Protein AF-A0A934ZJE8-F1 (afdb_monomer_lite)

Secondary structure (DSSP, 8-state):
-B-TTT-PBPEEETTEEE---TTSTTTT-BHHHHHTSSSTTTTSPPHHHHHHHHS----

Sequence (59 aa):
MRCRFCREEMAYIHGHAACVRSACPMFGVNQAECCDGETAENCSLPTNEIAALAAPREE

Structure (mmCIF, N/CA/C/O backbone):
data_AF-A0A934ZJE8-F1
#
_entry.id   AF-A0A934ZJE8-F1
#
loop_
_atom_site.group_PDB
_atom_site.id
_atom_site.type_symbol
_atom_site.label_atom_id
_atom_site.label_alt_id
_atom_site.label_comp_id
_atom_site.label_asym_id
_atom_site.label_entity_id
_atom_site.label_seq_id
_atom_site.pdbx_PDB_ins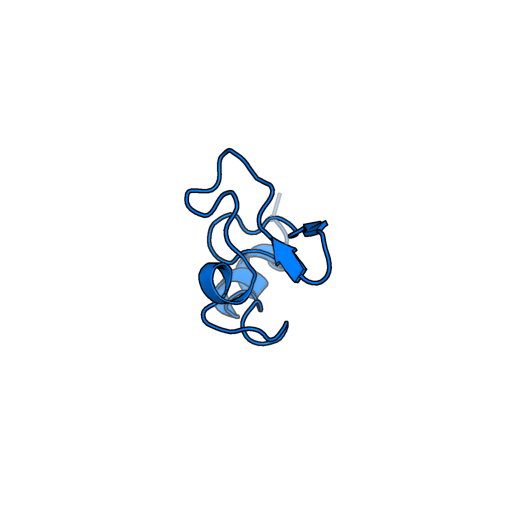_code
_atom_site.Cartn_x
_atom_site.Cartn_y
_atom_site.Cartn_z
_atom_site.occupancy
_atom_site.B_iso_or_equiv
_atom_site.auth_seq_id
_atom_site.auth_comp_id
_atom_site.auth_asym_id
_atom_site.auth_atom_id
_atom_site.pdbx_PDB_model_num
ATOM 1 N N . MET A 1 1 ? 4.092 -8.490 0.562 1.00 71.06 1 MET A N 1
ATOM 2 C CA . MET A 1 1 ? 4.149 -7.054 0.210 1.00 71.06 1 MET A CA 1
ATOM 3 C C . MET A 1 1 ? 2.774 -6.465 0.492 1.00 71.06 1 MET A C 1
ATOM 5 O O . MET A 1 1 ? 1.873 -6.610 -0.328 1.00 71.06 1 MET A O 1
ATOM 9 N N . ARG A 1 2 ? 2.560 -5.937 1.700 1.00 77.94 2 ARG A N 1
ATOM 10 C CA . ARG A 1 2 ? 1.267 -5.374 2.116 1.00 77.94 2 ARG A CA 1
ATOM 1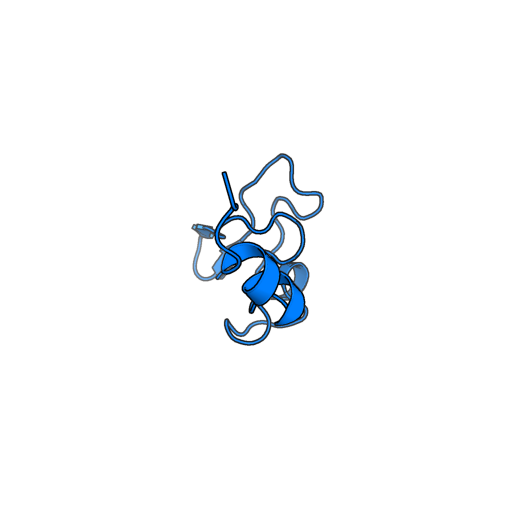1 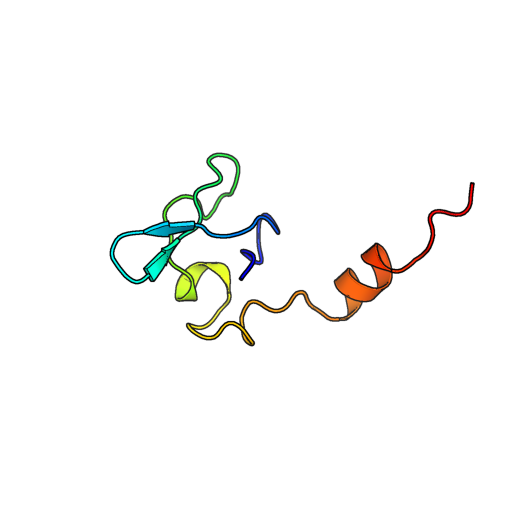C C . ARG A 1 2 ? 1.436 -3.876 2.317 1.00 77.94 2 ARG A C 1
ATOM 13 O O . ARG A 1 2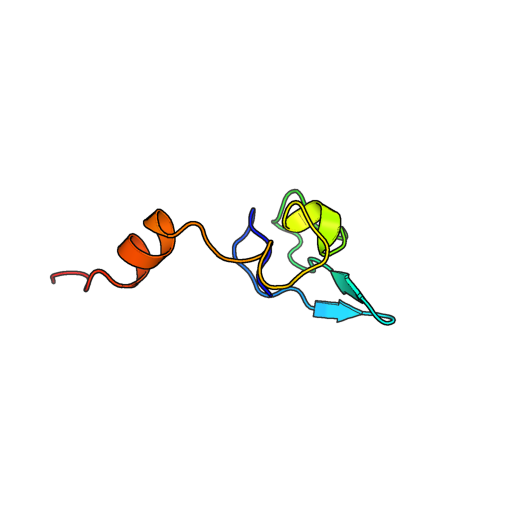 ? 2.454 -3.467 2.865 1.00 77.94 2 ARG A O 1
ATOM 20 N N . CYS A 1 3 ? 0.472 -3.076 1.875 1.00 81.38 3 CYS A N 1
ATOM 21 C CA . CYS A 1 3 ? 0.545 -1.632 2.091 1.00 81.38 3 CYS A CA 1
ATOM 22 C C . CYS A 1 3 ? 0.429 -1.336 3.592 1.00 81.38 3 CYS A C 1
ATOM 24 O O . CYS A 1 3 ? -0.456 -1.883 4.251 1.00 81.38 3 CYS A O 1
ATOM 26 N N . ARG A 1 4 ? 1.265 -0.451 4.143 1.00 80.00 4 ARG A N 1
ATOM 27 C CA . ARG A 1 4 ? 1.269 -0.163 5.588 1.00 80.00 4 ARG A CA 1
ATOM 28 C C . ARG A 1 4 ? -0.020 0.509 6.075 1.00 80.00 4 ARG A C 1
ATOM 30 O O . ARG A 1 4 ? -0.392 0.359 7.231 1.00 80.00 4 ARG A O 1
ATOM 37 N N . PHE A 1 5 ? -0.723 1.202 5.180 1.00 81.94 5 PHE A N 1
ATOM 38 C CA . PHE A 1 5 ? -1.943 1.946 5.502 1.00 81.94 5 PHE A CA 1
ATOM 39 C C . PHE A 1 5 ? -3.193 1.063 5.577 1.00 81.94 5 PHE A C 1
ATOM 41 O O . PHE A 1 5 ? -3.924 1.116 6.561 1.00 81.94 5 PHE A O 1
ATOM 48 N N . CYS A 1 6 ? -3.457 0.245 4.553 1.00 86.12 6 CYS A N 1
ATOM 49 C CA . CYS A 1 6 ? -4.632 -0.640 4.537 1.00 86.12 6 CYS A CA 1
ATOM 50 C C . CYS A 1 6 ? -4.334 -2.077 4.968 1.00 86.12 6 CYS A C 1
ATOM 52 O O . CYS A 1 6 ? -5.267 -2.844 5.182 1.00 86.12 6 CYS A O 1
ATOM 54 N N . ARG A 1 7 ? -3.055 -2.455 5.087 1.00 82.56 7 ARG A N 1
ATOM 55 C CA . ARG A 1 7 ? -2.580 -3.810 5.423 1.00 82.56 7 ARG A CA 1
ATOM 56 C C . ARG A 1 7 ? -3.023 -4.898 4.439 1.00 82.56 7 ARG A C 1
ATOM 58 O O . ARG A 1 7 ? -2.827 -6.082 4.702 1.00 82.56 7 ARG A O 1
ATOM 65 N N . GLU A 1 8 ? -3.560 -4.507 3.288 1.00 84.00 8 GLU A N 1
ATOM 66 C CA . GLU A 1 8 ? -3.906 -5.412 2.197 1.00 84.00 8 GLU A CA 1
ATOM 67 C C . GLU A 1 8 ? -2.715 -5.658 1.276 1.00 84.00 8 GLU A C 1
ATOM 69 O O . GLU A 1 8 ? -1.768 -4.867 1.196 1.00 84.00 8 GLU A O 1
ATOM 74 N N . GLU A 1 9 ? -2.760 -6.802 0.601 1.00 84.38 9 GLU A N 1
ATOM 75 C CA . GLU A 1 9 ? -1.747 -7.195 -0.363 1.00 84.38 9 GLU A CA 1
ATOM 76 C C . GLU A 1 9 ? -1.780 -6.272 -1.584 1.00 84.38 9 GLU A C 1
ATOM 78 O O . GLU A 1 9 ? -2.839 -5.956 -2.129 1.00 84.38 9 GLU A O 1
ATOM 83 N N . MET A 1 10 ? -0.602 -5.804 -1.985 1.00 85.56 10 MET A N 1
ATOM 84 C CA . MET A 1 10 ? -0.449 -4.967 -3.170 1.00 85.56 10 MET A CA 1
ATOM 85 C C . MET A 1 10 ? -0.416 -5.855 -4.412 1.00 85.56 10 MET A C 1
ATOM 87 O O . MET A 1 10 ? 0.210 -6.914 -4.400 1.00 85.56 10 MET A O 1
ATOM 91 N N . ALA A 1 11 ? -1.048 -5.414 -5.497 1.00 88.69 11 ALA A N 1
ATOM 92 C CA . ALA A 1 11 ? -1.014 -6.148 -6.756 1.00 88.69 11 ALA A CA 1
ATOM 93 C C . ALA A 1 11 ? 0.217 -5.746 -7.569 1.00 88.69 11 ALA A C 1
ATOM 95 O O . ALA A 1 11 ? 0.602 -4.576 -7.590 1.00 88.69 11 ALA A O 1
ATOM 96 N N . TYR A 1 12 ? 0.818 -6.707 -8.266 1.00 86.81 12 TYR A N 1
ATOM 97 C CA . TYR A 1 12 ? 1.913 -6.432 -9.188 1.00 86.81 12 TYR A CA 1
ATOM 98 C C . TYR A 1 12 ? 1.348 -6.046 -10.557 1.00 86.81 12 TYR A C 1
ATOM 100 O O . TYR A 1 12 ? 0.742 -6.869 -11.243 1.00 86.81 12 TYR A O 1
ATOM 108 N N . ILE A 1 13 ? 1.512 -4.783 -10.938 1.00 84.06 13 ILE A N 1
ATOM 109 C CA . ILE A 1 13 ? 0.936 -4.193 -12.144 1.00 84.06 13 ILE A CA 1
ATOM 110 C C . ILE A 1 13 ? 2.067 -3.534 -12.937 1.00 84.06 13 ILE A C 1
ATOM 112 O O . ILE A 1 13 ? 2.841 -2.754 -12.397 1.00 84.06 13 ILE A O 1
ATOM 116 N N . HIS A 1 14 ? 2.188 -3.866 -14.226 1.00 83.44 14 HIS A N 1
ATOM 117 C CA . HIS A 1 14 ? 3.168 -3.261 -15.145 1.00 83.44 14 HIS A CA 1
ATOM 118 C C . HIS A 1 14 ? 4.619 -3.196 -14.606 1.00 83.44 14 HIS A C 1
ATOM 120 O O . HIS A 1 14 ? 5.335 -2.232 -14.863 1.00 83.44 14 HIS A O 1
ATOM 126 N N . GLY A 1 15 ? 5.065 -4.213 -13.858 1.00 82.94 15 GLY A N 1
ATOM 127 C CA . GLY A 1 15 ? 6.446 -4.295 -13.359 1.00 82.94 15 GLY A CA 1
ATOM 128 C C . GLY A 1 15 ? 6.698 -3.663 -11.985 1.00 82.94 15 GLY A C 1
ATOM 129 O O . GLY A 1 15 ? 7.847 -3.598 -11.557 1.00 82.94 15 GLY A O 1
ATOM 130 N N . HIS A 1 16 ? 5.661 -3.218 -11.271 1.00 84.56 16 HIS A N 1
ATOM 131 C CA . HIS A 1 16 ? 5.788 -2.713 -9.901 1.00 84.56 16 HIS A CA 1
ATOM 132 C C . HIS A 1 16 ? 4.593 -3.126 -9.033 1.00 84.56 16 HIS A C 1
ATOM 134 O O . HIS A 1 16 ? 3.504 -3.395 -9.530 1.00 84.56 16 HIS A O 1
ATOM 140 N N . ALA A 1 17 ? 4.787 -3.187 -7.714 1.00 86.38 17 ALA A N 1
ATOM 141 C CA . ALA A 1 17 ? 3.686 -3.412 -6.781 1.00 86.38 17 ALA A CA 1
ATOM 142 C C . ALA A 1 17 ? 2.940 -2.095 -6.516 1.00 86.38 17 ALA A C 1
ATOM 144 O O . ALA A 1 17 ? 3.574 -1.080 -6.220 1.00 86.38 17 ALA A O 1
ATOM 145 N N . ALA A 1 18 ? 1.609 -2.125 -6.585 1.00 88.81 18 ALA A N 1
ATOM 146 C CA . ALA A 1 18 ? 0.735 -0.981 -6.350 1.00 88.81 18 ALA A CA 1
ATOM 147 C C . ALA A 1 18 ? -0.478 -1.353 -5.483 1.00 88.81 18 ALA A C 1
ATOM 149 O O . ALA A 1 18 ? -0.966 -2.489 -5.488 1.00 88.81 18 ALA A O 1
ATOM 150 N N . CYS A 1 19 ? -0.970 -0.388 -4.709 1.00 90.06 19 CYS A N 1
ATOM 151 C CA . CYS A 1 19 ? -2.125 -0.590 -3.844 1.00 90.06 19 CYS A CA 1
ATOM 152 C C . CYS A 1 19 ? -3.412 -0.541 -4.672 1.00 90.06 19 CYS A C 1
ATOM 154 O O . CYS A 1 19 ? -3.798 0.508 -5.179 1.00 90.06 19 CYS A O 1
ATOM 156 N N . VAL A 1 20 ? -4.111 -1.669 -4.786 1.00 90.81 20 VAL A N 1
ATOM 157 C CA . VAL A 1 20 ? -5.368 -1.775 -5.555 1.00 90.81 20 VAL A CA 1
ATOM 158 C C . VAL A 1 20 ? -6.617 -1.665 -4.688 1.00 90.81 20 VAL A C 1
ATOM 160 O O . VAL A 1 20 ? -7.740 -1.844 -5.160 1.00 90.81 20 VAL A O 1
ATOM 163 N N . ARG A 1 21 ? -6.447 -1.357 -3.401 1.00 90.38 21 ARG A N 1
ATOM 164 C CA . ARG A 1 21 ? -7.567 -1.229 -2.481 1.00 90.38 21 ARG A CA 1
ATOM 165 C C . ARG A 1 21 ? -8.168 0.166 -2.563 1.00 90.38 21 ARG A C 1
ATOM 167 O O . ARG A 1 21 ? -7.613 1.096 -1.998 1.00 90.38 21 ARG A O 1
ATOM 174 N N . SER A 1 22 ? -9.322 0.299 -3.210 1.00 90.38 22 SER A N 1
ATOM 175 C CA . SER A 1 22 ? -10.015 1.588 -3.393 1.00 90.38 22 SER A CA 1
ATOM 176 C C . SER A 1 22 ? -10.395 2.299 -2.090 1.00 90.38 22 SER A C 1
ATOM 178 O O . SER A 1 22 ? -10.518 3.516 -2.070 1.00 90.38 22 SER A O 1
ATOM 180 N N . ALA A 1 23 ? -10.557 1.555 -0.993 1.00 89.62 23 ALA A N 1
ATOM 181 C CA . ALA A 1 23 ? -10.801 2.106 0.340 1.00 89.62 23 ALA A CA 1
ATOM 182 C C . ALA A 1 23 ? -9.521 2.586 1.055 1.00 89.62 23 ALA A C 1
ATOM 184 O O . ALA A 1 23 ? -9.604 3.192 2.121 1.00 89.62 23 ALA A O 1
ATOM 185 N N . CYS A 1 24 ? -8.337 2.291 0.510 1.00 86.31 24 CYS A N 1
ATOM 186 C CA . CYS A 1 24 ? -7.077 2.763 1.061 1.00 86.31 24 CYS A CA 1
ATOM 187 C C . CYS A 1 24 ? -6.844 4.213 0.620 1.00 86.31 24 CYS A C 1
ATOM 189 O O . CYS A 1 24 ? -6.945 4.489 -0.576 1.00 86.31 24 CYS A O 1
ATOM 191 N N . PRO A 1 25 ? -6.447 5.127 1.524 1.00 86.38 25 PRO A N 1
ATOM 192 C CA . PRO A 1 25 ? -6.050 6.483 1.129 1.00 86.38 25 PRO A CA 1
ATOM 193 C C . PRO A 1 25 ? -4.869 6.488 0.146 1.00 86.38 25 PRO A C 1
ATOM 195 O O . PRO A 1 25 ? -4.683 7.448 -0.589 1.00 86.38 25 PRO A O 1
ATOM 198 N N . MET A 1 26 ? -4.114 5.389 0.102 1.00 86.81 26 MET A N 1
ATOM 199 C CA . MET A 1 26 ? -2.990 5.161 -0.798 1.00 86.81 26 MET A CA 1
ATOM 200 C C . MET A 1 26 ? -3.385 4.353 -2.047 1.00 86.81 26 MET A C 1
ATOM 202 O O . MET A 1 26 ? -2.549 3.681 -2.639 1.00 86.81 26 MET A O 1
ATOM 206 N N . PHE A 1 27 ? -4.658 4.331 -2.448 1.00 90.25 27 PHE A N 1
ATOM 207 C CA . PHE A 1 27 ? -5.073 3.643 -3.673 1.00 90.25 27 PHE A CA 1
ATOM 208 C C . PHE A 1 27 ? -4.314 4.171 -4.902 1.00 90.25 27 PHE A C 1
ATOM 210 O O . PHE A 1 27 ? -4.224 5.376 -5.123 1.00 90.25 27 PHE A O 1
ATOM 217 N N . GLY A 1 28 ? -3.784 3.258 -5.716 1.00 87.31 28 GLY A N 1
ATOM 218 C CA . GLY A 1 28 ? -3.051 3.559 -6.945 1.00 87.31 28 GLY A CA 1
ATOM 219 C C . GLY A 1 28 ? -1.576 3.911 -6.748 1.00 87.31 28 GLY A C 1
ATOM 220 O O . GLY A 1 28 ? -0.846 3.963 -7.736 1.00 87.31 28 GLY A O 1
ATOM 221 N N . VAL A 1 29 ? -1.108 4.108 -5.512 1.00 87.81 29 VAL A N 1
ATOM 222 C CA . VAL A 1 29 ? 0.311 4.404 -5.270 1.00 87.81 29 VAL A CA 1
ATOM 223 C C . VAL A 1 29 ? 1.155 3.130 -5.279 1.00 87.81 29 VAL A C 1
ATOM 225 O O . VAL A 1 29 ? 0.669 2.023 -5.011 1.00 87.81 29 VAL A O 1
ATOM 228 N N . ASN A 1 30 ? 2.437 3.299 -5.596 1.00 85.94 30 ASN A N 1
ATOM 229 C CA . ASN A 1 30 ? 3.405 2.213 -5.671 1.00 85.94 30 ASN A CA 1
ATOM 230 C C . ASN A 1 30 ? 3.905 1.784 -4.275 1.00 85.94 30 ASN A C 1
ATOM 232 O O . ASN A 1 30 ? 3.546 2.353 -3.244 1.00 85.94 30 ASN A O 1
ATOM 236 N N . GLN A 1 31 ? 4.752 0.7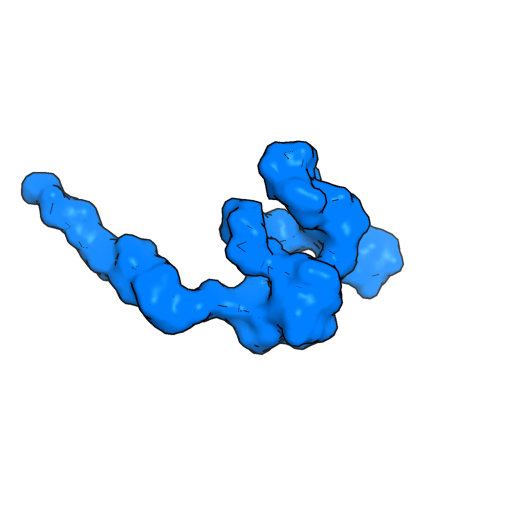57 -4.248 1.00 80.56 31 GLN A N 1
ATOM 237 C CA . GLN A 1 31 ? 5.344 0.233 -3.019 1.00 80.56 31 GLN A CA 1
ATOM 238 C C . GLN A 1 31 ? 6.100 1.285 -2.196 1.00 80.56 31 GLN A C 1
ATOM 240 O O . GLN A 1 31 ? 5.898 1.335 -0.986 1.00 80.56 31 GLN A O 1
ATOM 245 N N . ALA A 1 32 ? 6.913 2.125 -2.843 1.00 82.75 32 ALA A N 1
ATOM 246 C CA . ALA A 1 32 ? 7.728 3.134 -2.168 1.00 82.75 32 ALA A CA 1
ATOM 247 C C . ALA A 1 32 ? 6.867 4.068 -1.313 1.00 82.75 32 ALA A C 1
ATOM 249 O O . ALA A 1 32 ? 7.154 4.278 -0.137 1.00 82.75 32 ALA A O 1
ATOM 250 N N . GLU A 1 33 ? 5.751 4.517 -1.882 1.00 80.69 33 GLU A N 1
ATOM 251 C CA . GLU A 1 33 ? 4.806 5.420 -1.229 1.00 80.69 33 GLU A CA 1
ATOM 252 C C . GLU A 1 33 ? 3.971 4.709 -0.148 1.00 80.69 33 GLU A C 1
ATOM 254 O O . GLU A 1 33 ? 3.656 5.285 0.891 1.00 80.69 33 GLU A O 1
ATOM 259 N N . CYS A 1 34 ? 3.609 3.436 -0.353 1.00 84.38 34 CYS A N 1
ATOM 260 C CA . CYS A 1 34 ? 2.806 2.672 0.616 1.00 84.38 34 CYS A CA 1
ATOM 261 C C . CYS A 1 34 ? 3.612 2.147 1.817 1.00 84.38 34 CYS A C 1
ATOM 263 O O . CYS A 1 34 ? 2.998 1.733 2.808 1.00 84.38 34 CYS A O 1
ATOM 265 N N . CYS A 1 35 ? 4.943 2.094 1.720 1.00 75.25 35 CYS A N 1
ATOM 266 C CA . CYS A 1 35 ? 5.806 1.383 2.666 1.00 75.25 35 CYS A CA 1
ATOM 267 C C . CYS A 1 35 ? 7.033 2.166 3.148 1.00 75.25 35 CYS A C 1
ATOM 269 O O . CYS A 1 35 ? 7.829 1.604 3.894 1.00 75.25 35 CYS A O 1
ATOM 271 N N . ASP A 1 36 ? 7.183 3.438 2.768 1.00 70.81 36 ASP A N 1
ATOM 272 C CA . ASP A 1 36 ? 8.366 4.250 3.099 1.00 70.81 36 ASP A CA 1
ATOM 273 C C . ASP A 1 36 ? 9.663 3.622 2.537 1.00 70.81 36 ASP A C 1
ATOM 275 O O . ASP A 1 36 ? 10.705 3.570 3.189 1.00 70.81 36 ASP A O 1
ATOM 279 N N . GLY A 1 37 ? 9.579 3.034 1.336 1.00 68.06 37 GLY A N 1
ATOM 280 C CA . GLY A 1 37 ? 10.699 2.370 0.660 1.00 68.06 37 GLY A CA 1
ATOM 281 C C . GLY A 1 37 ? 10.290 1.266 -0.324 1.00 68.06 37 GLY A C 1
ATOM 282 O O . GLY A 1 37 ? 9.217 0.679 -0.224 1.00 68.06 37 GLY A O 1
ATOM 283 N N . GLU A 1 38 ? 11.161 0.989 -1.298 1.00 67.88 38 GLU A N 1
ATOM 284 C CA . GLU A 1 38 ? 10.921 0.066 -2.429 1.00 67.88 38 GLU A CA 1
ATOM 285 C C . GLU A 1 38 ? 11.176 -1.417 -2.119 1.00 67.88 38 GLU A C 1
ATOM 287 O O . GLU A 1 38 ? 11.083 -2.262 -3.014 1.00 67.88 38 GLU A O 1
ATOM 292 N N . THR A 1 39 ? 11.556 -1.747 -0.884 1.00 66.25 39 THR A N 1
ATOM 293 C CA . THR A 1 39 ? 11.853 -3.127 -0.497 1.00 66.25 39 THR A CA 1
ATOM 294 C C . THR A 1 39 ? 10.693 -3.744 0.280 1.00 66.25 39 THR A C 1
ATOM 296 O O . THR A 1 39 ? 10.007 -3.101 1.078 1.00 66.25 39 THR A O 1
ATOM 299 N N . ALA A 1 40 ? 10.514 -5.057 0.114 1.00 65.31 40 ALA A N 1
ATOM 300 C CA . ALA A 1 40 ? 9.538 -5.813 0.892 1.00 65.31 40 ALA A CA 1
ATOM 301 C C . ALA A 1 40 ? 9.807 -5.745 2.410 1.00 65.31 40 ALA A C 1
ATOM 303 O O . ALA A 1 40 ? 8.874 -5.930 3.192 1.00 65.31 40 ALA A O 1
ATOM 304 N N . GLU A 1 41 ? 11.051 -5.461 2.809 1.00 67.88 41 GLU A N 1
ATOM 305 C CA . GLU A 1 41 ? 11.457 -5.257 4.201 1.00 67.88 41 GLU A CA 1
ATOM 306 C C . GLU A 1 41 ? 10.924 -3.927 4.757 1.00 67.88 41 GLU A C 1
ATOM 308 O O . GLU A 1 41 ? 10.439 -3.899 5.889 1.00 67.88 41 GLU A O 1
ATOM 313 N N . ASN A 1 42 ? 10.885 -2.861 3.947 1.00 68.00 42 ASN A N 1
ATOM 314 C CA . ASN A 1 42 ? 10.234 -1.594 4.304 1.00 68.00 42 ASN A CA 1
ATOM 315 C C . ASN A 1 42 ? 8.700 -1.741 4.404 1.00 68.00 42 ASN A C 1
ATOM 317 O O . ASN A 1 42 ? 8.066 -1.102 5.241 1.00 68.00 42 ASN A O 1
ATOM 321 N N . CYS A 1 43 ? 8.098 -2.655 3.629 1.00 67.44 43 CYS A N 1
ATOM 322 C CA . CYS A 1 43 ? 6.675 -3.020 3.736 1.00 67.44 43 CYS A CA 1
ATOM 323 C C . CYS A 1 43 ? 6.343 -4.005 4.872 1.00 67.44 43 CYS A C 1
ATOM 325 O O . CYS A 1 43 ? 5.245 -4.582 4.885 1.00 67.44 43 CYS A O 1
ATOM 327 N N . SER A 1 44 ? 7.271 -4.286 5.786 1.00 64.50 44 SER A N 1
ATOM 328 C CA . SER A 1 44 ? 6.969 -5.155 6.921 1.00 64.50 44 SER A CA 1
ATOM 329 C C . SER A 1 44 ? 6.007 -4.456 7.889 1.00 64.50 44 SER A C 1
ATOM 331 O O . SER A 1 44 ? 6.087 -3.251 8.135 1.00 64.50 44 SER A O 1
ATOM 333 N N . LEU A 1 45 ? 5.041 -5.212 8.423 1.00 62.97 45 LEU A N 1
ATOM 334 C CA . LEU A 1 45 ? 4.188 -4.699 9.494 1.00 62.97 45 LEU A CA 1
ATOM 335 C C . LEU A 1 45 ? 5.084 -4.364 10.695 1.00 62.97 45 LEU A C 1
ATOM 337 O O . LEU A 1 45 ? 5.964 -5.167 11.018 1.00 62.97 45 LEU A O 1
ATOM 341 N N . PRO A 1 46 ? 4.877 -3.227 11.383 1.00 59.72 46 PRO A N 1
ATOM 342 C CA . PRO A 1 46 ? 5.620 -2.948 12.601 1.00 59.72 46 PRO A CA 1
ATOM 343 C C . PRO A 1 46 ? 5.413 -4.101 13.588 1.00 59.72 46 PRO A C 1
ATOM 345 O O . PRO A 1 46 ? 4.296 -4.589 13.757 1.00 59.72 46 PRO A O 1
ATOM 348 N N . THR A 1 47 ? 6.487 -4.534 14.252 1.00 60.44 47 THR A N 1
ATOM 349 C CA . THR A 1 47 ? 6.509 -5.709 15.145 1.00 60.44 47 THR A CA 1
ATOM 350 C C . THR A 1 47 ? 5.360 -5.726 16.160 1.00 60.44 47 THR A C 1
ATOM 352 O O . THR A 1 47 ? 4.829 -6.787 16.481 1.00 60.44 47 THR A O 1
ATOM 355 N N . ASN A 1 48 ? 4.922 -4.548 16.613 1.00 57.94 48 ASN A N 1
ATOM 356 C CA . ASN A 1 48 ? 3.797 -4.397 17.535 1.00 57.94 48 ASN A CA 1
ATOM 357 C C . ASN A 1 48 ? 2.448 -4.864 16.939 1.00 57.94 48 ASN A C 1
ATOM 359 O O . ASN A 1 48 ? 1.608 -5.415 17.643 1.00 57.94 48 ASN A O 1
ATOM 363 N N . GLU A 1 49 ? 2.239 -4.706 15.631 1.00 57.75 49 GLU A N 1
ATOM 364 C CA . GLU A 1 49 ? 1.036 -5.191 14.943 1.00 57.75 49 GLU A CA 1
ATOM 365 C C . GLU A 1 49 ? 1.091 -6.696 14.661 1.00 57.75 49 GLU A C 1
ATOM 367 O O . GLU A 1 49 ? 0.057 -7.361 14.697 1.00 57.75 49 GLU A O 1
ATOM 372 N N . ILE A 1 50 ? 2.285 -7.261 14.443 1.00 58.97 50 ILE A N 1
ATOM 373 C CA . ILE A 1 50 ? 2.460 -8.717 14.306 1.00 58.97 50 ILE A CA 1
ATOM 374 C C . ILE A 1 50 ? 2.110 -9.421 15.622 1.00 58.97 50 ILE A C 1
ATOM 376 O O . ILE A 1 50 ? 1.417 -10.435 15.602 1.00 58.97 50 ILE A O 1
ATOM 380 N N . ALA A 1 51 ? 2.511 -8.855 16.764 1.00 59.41 51 ALA A N 1
ATOM 381 C CA . ALA A 1 51 ? 2.132 -9.373 18.077 1.00 59.41 51 ALA A CA 1
ATOM 382 C C . ALA A 1 51 ? 0.605 -9.352 18.296 1.00 59.41 51 ALA A C 1
ATOM 384 O O . ALA A 1 51 ? 0.051 -10.316 18.816 1.00 59.41 51 ALA A O 1
ATOM 385 N N . ALA A 1 52 ? -0.089 -8.305 17.834 1.00 58.78 52 ALA A N 1
ATOM 386 C CA . ALA A 1 52 ? -1.549 -8.203 17.926 1.00 58.78 52 ALA A CA 1
ATOM 387 C C . ALA A 1 52 ? -2.302 -9.192 17.009 1.00 58.78 52 ALA A C 1
ATOM 389 O O . ALA A 1 52 ? -3.411 -9.604 17.335 1.00 58.78 52 ALA A O 1
ATOM 390 N N . LEU A 1 53 ? -1.710 -9.582 15.875 1.00 58.88 53 LEU A N 1
ATOM 391 C CA . LEU A 1 53 ? -2.238 -10.622 14.978 1.00 58.88 53 LEU A CA 1
ATOM 392 C C . LEU A 1 53 ? -1.929 -12.046 15.467 1.00 58.88 53 LEU A C 1
ATOM 394 O O . LEU A 1 53 ? -2.657 -12.976 15.126 1.00 58.88 53 LEU A O 1
ATOM 398 N N . ALA A 1 54 ? -0.844 -12.217 16.226 1.00 58.88 54 ALA A N 1
ATOM 399 C CA . ALA A 1 54 ? -0.403 -13.499 16.771 1.00 58.88 54 ALA A CA 1
ATOM 400 C C . ALA A 1 54 ? -0.984 -13.808 18.160 1.00 58.88 54 ALA A C 1
ATOM 402 O O . ALA A 1 54 ? -0.889 -14.948 18.613 1.00 58.88 54 ALA A O 1
ATOM 403 N N . ALA A 1 55 ? -1.579 -12.822 18.837 1.00 52.81 55 ALA A N 1
ATOM 404 C CA . ALA A 1 55 ? -2.334 -13.065 20.055 1.00 52.81 55 ALA A CA 1
ATOM 405 C C . ALA A 1 55 ? -3.552 -13.946 19.712 1.00 52.81 55 ALA A C 1
ATOM 407 O O . ALA A 1 55 ? -4.384 -13.527 18.898 1.00 52.81 55 ALA A O 1
ATOM 408 N N . PRO A 1 56 ? -3.679 -15.162 20.281 1.00 48.19 56 PRO A N 1
ATOM 409 C CA . PRO A 1 56 ? -4.920 -15.909 20.158 1.00 48.19 56 PRO A CA 1
ATOM 410 C C . PRO A 1 56 ? -6.037 -15.030 20.721 1.00 48.19 56 PRO A C 1
ATOM 412 O O . PRO A 1 56 ? -5.901 -14.456 21.800 1.00 48.19 56 PRO A O 1
ATOM 415 N N . ARG A 1 57 ? -7.132 -14.882 19.971 1.00 60.16 57 ARG A N 1
ATOM 416 C CA . ARG A 1 57 ? -8.366 -14.342 20.540 1.00 60.16 57 ARG A CA 1
ATOM 417 C C . ARG A 1 57 ? -8.800 -15.356 21.593 1.00 60.16 57 ARG A C 1
ATOM 419 O O . ARG A 1 57 ? -9.244 -16.436 21.229 1.00 60.16 57 ARG A O 1
ATOM 426 N N . GLU A 1 58 ? -8.559 -15.042 22.859 1.00 57.66 58 GLU A N 1
ATOM 427 C CA . GLU A 1 58 ? -9.101 -15.799 23.982 1.00 57.66 58 GLU A CA 1
ATOM 428 C C . GLU A 1 58 ? -10.628 -15.655 23.915 1.00 57.66 58 GLU A C 1
ATOM 430 O O . GLU A 1 58 ? -11.165 -14.555 24.074 1.00 57.66 58 GLU A O 1
ATOM 435 N N . GLU A 1 59 ? -11.295 -16.752 23.554 1.00 56.06 59 GLU A N 1
ATOM 436 C CA . GLU A 1 59 ? -12.740 -16.965 23.664 1.00 56.06 59 GLU A CA 1
ATOM 437 C C . GLU A 1 59 ? -13.049 -17.840 24.882 1.00 56.06 59 GLU A C 1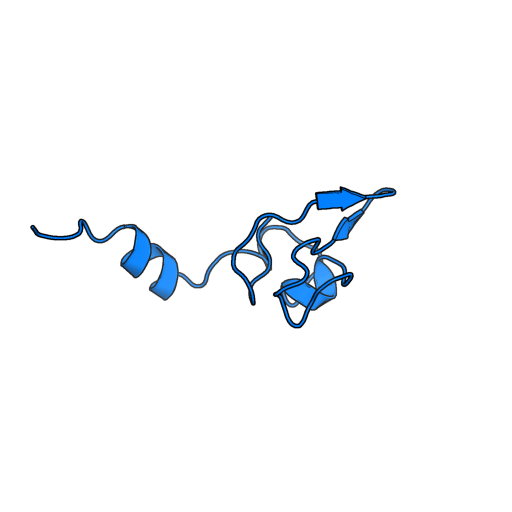
ATOM 439 O O . GLU A 1 59 ? -12.279 -18.797 25.135 1.00 56.06 59 GLU A O 1
#

Foldseek 3Di:
DAQQQPRHFFDQDPNFTARCDPPGPRHGPTPCVRQVHRDVVSVDHPPVVVVVVPPPPDD

pLDDT: mean 75.27, std 12.42, range [48.19, 90.81]

Radius of gyration: 12.61 Å; chains: 1; bounding box: 25×23×39 Å